Protein AF-A0A1E7WK08-F1 (afdb_monomer_lite)

pLDDT: mean 88.85, std 11.5, range [39.59, 97.56]

Organism: NCBI:txid762836

Sequence (72 aa):
MAVAEVGVVARLGWYAMVAPLGRGSHAALAALHAGGTFGAALDAAFAVDEQFDVAGQLQRWLELQLIVEIRT

Secondary structure (DSSP, 8-state):
-----EEEEEEETTEEEEEEE-HHHHHHHHHHHTT--HHHHHHHHHHH-TT--HHHHHHHHHHTTS------

Structure (mmCIF, N/CA/C/O backbone):
data_AF-A0A1E7WK08-F1
#
_entry.id   AF-A0A1E7WK08-F1
#
loop_
_atom_site.group_PDB
_atom_site.id
_atom_site.type_symbol
_atom_site.label_atom_id
_atom_site.label_alt_id
_atom_site.label_comp_id
_atom_site.label_asym_id
_atom_site.label_entity_id
_atom_site.label_seq_id
_atom_site.pdbx_PDB_ins_code
_atom_site.Cartn_x
_atom_site.Cartn_y
_atom_site.Cartn_z
_atom_site.occupancy
_atom_site.B_iso_or_equ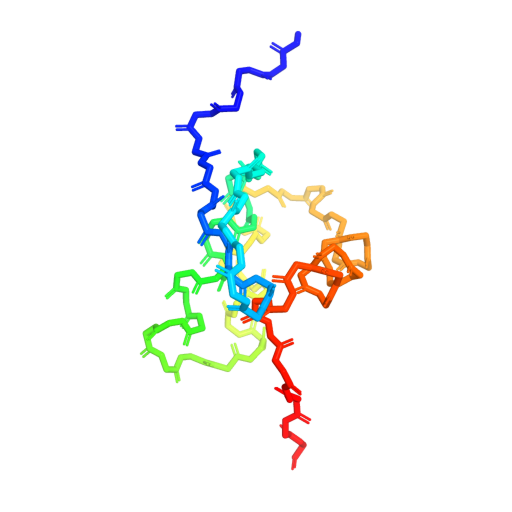iv
_atom_site.auth_seq_id
_atom_site.auth_comp_id
_atom_site.auth_asym_id
_atom_site.auth_atom_id
_atom_site.pdbx_PDB_model_num
ATOM 1 N N . MET A 1 1 ? 13.230 2.564 -20.613 1.00 39.59 1 MET A N 1
ATOM 2 C CA . MET A 1 1 ? 11.870 2.716 -20.052 1.00 39.59 1 MET A CA 1
ATOM 3 C C . MET A 1 1 ? 11.510 1.396 -19.396 1.00 39.59 1 MET A C 1
ATOM 5 O O . MET A 1 1 ? 11.486 0.400 -20.105 1.00 39.59 1 MET A O 1
ATOM 9 N N . ALA A 1 2 ? 11.343 1.347 -18.073 1.00 49.19 2 ALA A N 1
ATOM 10 C CA . ALA A 1 2 ? 10.947 0.113 -17.396 1.00 49.19 2 ALA A CA 1
ATOM 11 C C . ALA A 1 2 ? 9.500 -0.228 -17.787 1.00 49.19 2 ALA A C 1
ATOM 13 O O . ALA A 1 2 ? 8.605 0.599 -17.618 1.00 49.19 2 ALA A O 1
ATOM 14 N N . VAL A 1 3 ? 9.287 -1.412 -18.364 1.00 55.38 3 VAL A N 1
ATOM 15 C CA . VAL A 1 3 ? 7.947 -1.962 -18.595 1.00 55.38 3 VAL A CA 1
ATOM 16 C C . VAL A 1 3 ? 7.313 -2.183 -17.226 1.00 55.38 3 VAL A C 1
ATOM 18 O O . VAL A 1 3 ? 7.882 -2.877 -16.387 1.00 55.38 3 VAL A O 1
ATOM 21 N N . ALA A 1 4 ? 6.161 -1.565 -16.973 1.00 58.88 4 ALA A N 1
ATOM 22 C CA . ALA A 1 4 ? 5.379 -1.876 -15.785 1.00 58.88 4 ALA A CA 1
ATOM 23 C C . ALA A 1 4 ? 4.821 -3.300 -15.946 1.00 58.88 4 ALA A C 1
ATOM 25 O O . ALA A 1 4 ? 3.842 -3.503 -16.658 1.00 58.88 4 ALA A O 1
ATOM 26 N N . GLU A 1 5 ? 5.485 -4.292 -15.345 1.00 73.12 5 GLU A N 1
ATOM 27 C CA . GLU A 1 5 ? 5.077 -5.706 -15.421 1.00 73.12 5 GLU A CA 1
ATOM 28 C C . GLU A 1 5 ? 3.838 -6.010 -14.563 1.00 73.12 5 GLU A C 1
ATOM 30 O O . GLU A 1 5 ? 3.171 -7.020 -14.774 1.00 73.12 5 GLU A O 1
ATOM 35 N N . VAL A 1 6 ? 3.511 -5.135 -13.605 1.00 83.44 6 VAL A N 1
ATOM 36 C CA . VAL A 1 6 ? 2.390 -5.294 -12.673 1.00 83.44 6 VAL A CA 1
ATOM 37 C C . VAL A 1 6 ? 1.582 -3.999 -12.544 1.00 83.44 6 VAL A C 1
ATOM 39 O O . VAL A 1 6 ? 2.091 -2.890 -12.714 1.00 83.44 6 VAL A O 1
ATOM 42 N N . GLY A 1 7 ? 0.290 -4.143 -12.255 1.00 89.75 7 GLY A N 1
ATOM 43 C CA . GLY A 1 7 ? -0.648 -3.038 -12.074 1.00 89.75 7 GLY A CA 1
ATOM 44 C C . GLY A 1 7 ? -1.628 -3.329 -10.946 1.00 89.75 7 GLY A C 1
ATOM 45 O O . GLY A 1 7 ? -1.833 -4.482 -10.572 1.00 89.75 7 GLY A O 1
ATOM 46 N N . VAL A 1 8 ? -2.228 -2.275 -10.403 1.00 92.19 8 VAL A N 1
ATOM 47 C CA . VAL A 1 8 ? -3.261 -2.368 -9.370 1.00 92.19 8 VAL A CA 1
ATOM 48 C C . VAL A 1 8 ? -4.597 -1.913 -9.937 1.00 92.19 8 VAL A C 1
ATOM 50 O O . VAL A 1 8 ? -4.672 -0.906 -10.643 1.00 92.19 8 VAL A O 1
ATOM 53 N N . VAL A 1 9 ? -5.654 -2.657 -9.618 1.00 92.94 9 VAL A N 1
ATOM 54 C CA . VAL A 1 9 ? -7.034 -2.224 -9.841 1.00 92.94 9 VAL A CA 1
ATOM 55 C C . VAL A 1 9 ? -7.543 -1.645 -8.528 1.00 92.94 9 VAL A C 1
ATOM 57 O O . VAL A 1 9 ? -7.707 -2.377 -7.554 1.00 92.94 9 VAL A O 1
ATOM 60 N N . ALA A 1 10 ? -7.768 -0.336 -8.494 1.00 92.06 10 ALA A N 1
ATOM 61 C CA . ALA A 1 10 ? -8.269 0.374 -7.324 1.00 92.06 10 ALA A CA 1
ATOM 62 C C . ALA A 1 10 ? -9.748 0.743 -7.501 1.00 92.06 10 ALA A C 1
ATOM 64 O O . ALA A 1 10 ? -10.217 0.988 -8.617 1.00 92.06 10 ALA A O 1
ATOM 65 N N . ARG A 1 11 ? -10.488 0.790 -6.389 1.00 89.94 11 ARG A N 1
ATOM 66 C CA . ARG A 1 11 ? -11.909 1.163 -6.335 1.00 89.94 11 ARG A CA 1
ATOM 67 C C . ARG A 1 11 ? -12.080 2.377 -5.432 1.00 89.94 11 ARG A C 1
ATOM 69 O O . ARG A 1 11 ? -12.240 2.247 -4.224 1.00 89.94 11 ARG A O 1
ATOM 76 N N . LEU A 1 12 ? -12.068 3.552 -6.051 1.00 85.19 12 LEU A N 1
ATOM 77 C CA . LEU A 1 12 ? -12.298 4.834 -5.390 1.00 85.19 12 LEU A CA 1
ATOM 78 C C . LEU A 1 12 ? -13.809 5.075 -5.318 1.00 85.19 12 LEU A C 1
ATOM 80 O O . LEU A 1 12 ? -14.420 5.689 -6.194 1.00 85.19 12 LEU A O 1
ATOM 84 N N . GLY A 1 13 ? -14.450 4.494 -4.307 1.00 83.50 13 GLY A N 1
ATOM 85 C CA . GLY A 1 13 ? -15.906 4.483 -4.207 1.00 83.50 13 GLY A CA 1
ATOM 86 C C . GLY A 1 13 ? -16.551 3.606 -5.286 1.00 83.50 13 GLY A C 1
ATOM 87 O O . GLY A 1 13 ? -16.392 2.383 -5.281 1.00 83.50 13 GLY A O 1
ATOM 88 N N . TRP A 1 14 ? -17.331 4.211 -6.187 1.00 87.00 14 TRP A N 1
ATOM 89 C CA . TRP A 1 14 ? -18.168 3.477 -7.147 1.00 87.00 14 TRP A CA 1
ATOM 90 C C . TRP A 1 14 ? -17.506 3.217 -8.509 1.00 87.00 14 TRP A C 1
ATOM 92 O O . TRP A 1 14 ? -18.013 2.384 -9.260 1.00 87.00 14 TRP A O 1
ATOM 102 N N . TYR A 1 15 ? -16.379 3.862 -8.829 1.00 89.75 15 TYR A N 1
ATOM 103 C CA . TYR A 1 15 ? -15.651 3.637 -10.082 1.00 89.75 15 TYR A CA 1
ATOM 104 C C . TYR A 1 15 ? -14.340 2.876 -9.852 1.00 89.75 15 TYR A C 1
ATOM 106 O O . TYR A 1 15 ? -13.728 2.943 -8.784 1.00 89.75 15 TYR A O 1
ATOM 114 N N . ALA A 1 16 ? -13.932 2.109 -10.863 1.00 92.00 16 ALA A N 1
ATOM 115 C CA . ALA A 1 16 ? -12.670 1.383 -10.870 1.00 92.00 16 ALA A CA 1
ATOM 116 C C . ALA A 1 16 ? -11.634 2.137 -11.707 1.00 92.00 16 ALA A C 1
ATOM 118 O O . ALA A 1 16 ? -11.972 2.743 -12.725 1.00 92.00 16 ALA A O 1
ATOM 119 N N . MET A 1 17 ? -10.373 2.057 -11.302 1.00 92.81 17 MET A N 1
ATOM 120 C CA . MET A 1 17 ? -9.246 2.543 -12.087 1.00 92.81 17 MET A CA 1
ATOM 121 C C . MET A 1 17 ? -8.106 1.533 -12.078 1.00 92.81 17 MET A C 1
ATOM 123 O O . MET A 1 17 ? -7.964 0.753 -11.138 1.00 92.81 17 MET A O 1
ATOM 127 N N . VAL A 1 18 ? -7.279 1.575 -13.118 1.00 92.62 18 VAL A N 1
ATOM 128 C CA . VAL A 1 18 ? -6.052 0.784 -13.205 1.00 92.62 18 VAL A CA 1
ATOM 129 C C . VAL A 1 18 ? -4.869 1.736 -13.152 1.00 92.62 18 VAL A C 1
ATOM 131 O O . VAL A 1 18 ? -4.815 2.689 -13.929 1.00 92.62 18 VAL A O 1
ATOM 134 N N . ALA A 1 19 ? -3.932 1.481 -12.244 1.00 91.56 19 ALA A N 1
ATOM 135 C CA . ALA A 1 19 ? -2.698 2.246 -12.124 1.00 91.56 19 ALA A CA 1
ATOM 136 C C . ALA A 1 19 ? -1.479 1.314 -12.234 1.00 91.56 19 ALA A C 1
ATOM 138 O O . ALA A 1 19 ? -1.517 0.192 -11.719 1.00 91.56 19 ALA A O 1
ATOM 139 N N . PRO A 1 20 ? -0.391 1.747 -12.897 1.00 90.88 20 PRO A N 1
ATOM 140 C CA . PRO A 1 20 ? 0.842 0.974 -12.935 1.00 90.88 20 PRO A CA 1
ATOM 141 C C . PRO A 1 20 ? 1.430 0.854 -11.528 1.00 90.88 20 PRO A C 1
ATOM 143 O O . PRO A 1 20 ? 1.430 1.817 -10.756 1.00 90.88 20 PRO A O 1
ATOM 146 N N . LEU A 1 21 ? 1.960 -0.324 -11.209 1.00 90.12 21 LEU A N 1
ATOM 147 C CA . LEU A 1 21 ? 2.577 -0.608 -9.922 1.00 90.12 21 LEU A CA 1
ATOM 148 C C . LEU A 1 21 ? 4.037 -1.016 -10.141 1.00 90.12 21 LEU A C 1
ATOM 150 O O . LEU A 1 21 ? 4.357 -1.809 -11.021 1.00 90.12 21 LEU A O 1
ATOM 154 N N . GLY A 1 22 ? 4.944 -0.446 -9.351 1.00 90.44 22 GLY A N 1
ATOM 155 C CA . GLY A 1 22 ? 6.343 -0.872 -9.352 1.00 90.44 22 GLY A CA 1
ATOM 156 C C . GLY A 1 22 ? 6.508 -2.226 -8.661 1.00 90.44 22 GLY A C 1
ATOM 157 O O . GLY A 1 22 ? 5.699 -2.592 -7.809 1.00 9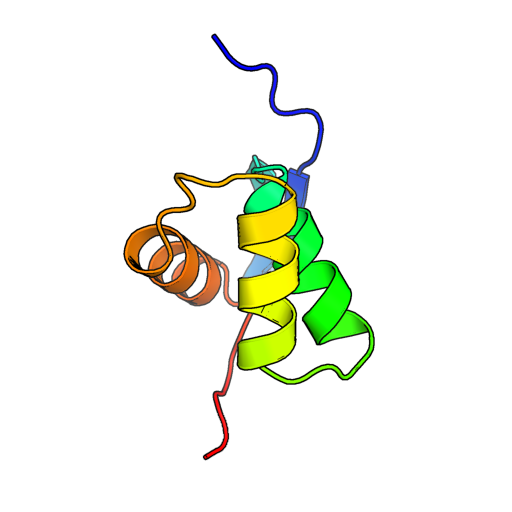0.44 22 GLY A O 1
ATOM 158 N N . ARG A 1 23 ? 7.584 -2.954 -8.980 1.00 92.00 23 ARG A N 1
ATOM 159 C CA . ARG A 1 23 ? 7.874 -4.265 -8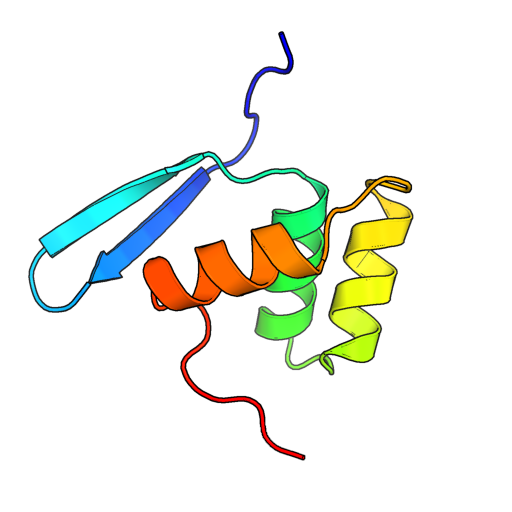.370 1.00 92.00 23 ARG A CA 1
ATOM 160 C C . ARG A 1 23 ? 8.073 -4.167 -6.851 1.00 92.00 23 ARG A C 1
ATOM 162 O O . ARG A 1 23 ? 7.518 -4.994 -6.134 1.00 92.00 23 ARG A O 1
ATOM 169 N N . GLY A 1 24 ? 8.761 -3.124 -6.371 1.00 94.44 24 GLY A N 1
ATOM 170 C CA . GLY A 1 24 ? 8.894 -2.836 -4.937 1.00 94.44 24 GLY A CA 1
ATOM 171 C C . GLY A 1 24 ? 7.536 -2.619 -4.261 1.00 94.44 24 GLY A C 1
ATOM 172 O O . GLY A 1 24 ? 7.229 -3.266 -3.265 1.00 94.44 24 GLY A O 1
ATOM 173 N N . SER A 1 25 ? 6.655 -1.810 -4.864 1.00 94.44 25 SER A N 1
ATOM 174 C CA . SER A 1 25 ? 5.318 -1.578 -4.297 1.00 94.44 25 SER A CA 1
ATOM 175 C C . SER A 1 25 ? 4.444 -2.821 -4.316 1.00 94.44 25 SER A C 1
ATOM 177 O O . SER A 1 25 ? 3.679 -3.042 -3.383 1.00 94.44 25 SER A O 1
ATOM 179 N N . HIS A 1 26 ? 4.554 -3.644 -5.357 1.00 95.00 26 HIS A N 1
ATOM 180 C CA . HIS A 1 26 ? 3.867 -4.926 -5.405 1.00 95.00 26 HIS A CA 1
ATOM 181 C C . HIS A 1 26 ? 4.322 -5.849 -4.267 1.00 95.00 26 HIS A C 1
ATOM 183 O O . HIS A 1 26 ? 3.476 -6.415 -3.581 1.00 95.00 26 HIS A O 1
ATOM 189 N N . ALA A 1 27 ? 5.632 -5.963 -4.024 1.00 95.62 27 ALA A N 1
ATOM 190 C CA . ALA A 1 27 ? 6.164 -6.760 -2.919 1.00 95.62 27 ALA A CA 1
ATOM 191 C C . ALA A 1 27 ? 5.687 -6.243 -1.550 1.00 95.62 27 ALA A C 1
ATOM 193 O O . ALA A 1 27 ? 5.218 -7.032 -0.729 1.00 95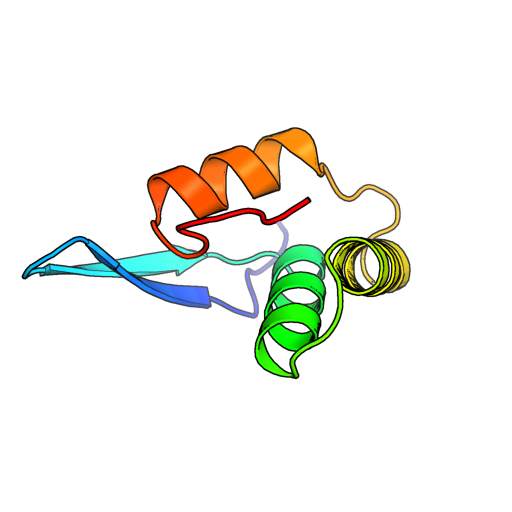.62 27 ALA A O 1
ATOM 194 N N . ALA A 1 28 ? 5.719 -4.923 -1.338 1.00 95.94 28 ALA A N 1
ATOM 195 C CA . ALA A 1 28 ? 5.241 -4.296 -0.108 1.00 95.94 28 ALA A CA 1
ATOM 196 C C . ALA A 1 28 ? 3.759 -4.599 0.156 1.00 95.94 28 ALA A C 1
ATOM 198 O O . ALA A 1 28 ? 3.383 -5.094 1.219 1.00 95.94 28 ALA A O 1
ATOM 199 N N . LEU A 1 29 ? 2.906 -4.337 -0.838 1.00 94.75 29 LEU A N 1
ATOM 200 C CA . LEU A 1 29 ? 1.464 -4.538 -0.723 1.00 94.75 29 LEU A CA 1
ATOM 201 C C . LEU A 1 29 ? 1.107 -6.023 -0.581 1.00 94.75 29 LEU A C 1
ATOM 203 O O . LEU A 1 29 ? 0.171 -6.347 0.145 1.00 94.75 29 LEU A O 1
ATOM 207 N N . ALA A 1 30 ? 1.865 -6.929 -1.205 1.00 94.81 30 ALA A N 1
ATOM 208 C CA . ALA A 1 30 ? 1.696 -8.368 -1.017 1.00 94.81 30 ALA A CA 1
ATOM 209 C C . ALA A 1 30 ? 2.008 -8.799 0.428 1.00 94.81 30 ALA A C 1
ATOM 211 O O . ALA A 1 30 ? 1.255 -9.584 1.005 1.00 94.81 30 ALA A O 1
ATOM 212 N N . ALA A 1 31 ? 3.066 -8.254 1.039 1.00 96.06 31 ALA A N 1
ATOM 213 C CA . ALA A 1 31 ? 3.395 -8.520 2.439 1.00 96.06 31 ALA A CA 1
ATOM 214 C C . ALA A 1 31 ? 2.309 -7.995 3.396 1.00 96.06 31 ALA A C 1
ATOM 216 O O . ALA A 1 31 ? 1.909 -8.704 4.321 1.00 96.06 31 ALA A O 1
ATOM 217 N N . LEU A 1 32 ? 1.775 -6.793 3.143 1.00 93.56 32 LEU A N 1
ATOM 218 C CA . LEU A 1 32 ? 0.646 -6.247 3.908 1.00 93.56 32 LEU A CA 1
ATOM 219 C C . LEU A 1 32 ? -0.623 -7.089 3.734 1.00 93.56 32 LEU A C 1
ATOM 221 O O . LEU A 1 32 ? -1.304 -7.386 4.712 1.00 93.56 32 LEU A O 1
ATOM 225 N N . HIS A 1 33 ? -0.927 -7.520 2.507 1.00 92.44 33 HIS A N 1
ATOM 226 C CA . HIS A 1 33 ? -2.075 -8.383 2.225 1.00 92.44 33 HIS A CA 1
ATOM 227 C C . HIS A 1 33 ? -1.989 -9.726 2.963 1.00 92.44 33 HIS A C 1
ATOM 229 O O . HIS A 1 33 ? -3.007 -10.250 3.408 1.00 92.44 33 HIS A O 1
ATOM 235 N N . ALA A 1 34 ? -0.777 -10.255 3.154 1.00 95.06 34 ALA A N 1
ATOM 236 C CA . ALA A 1 34 ? -0.527 -11.461 3.940 1.00 95.06 34 ALA A CA 1
ATOM 237 C C . ALA A 1 34 ? -0.641 -11.254 5.469 1.00 95.06 34 ALA A C 1
ATOM 239 O O . ALA A 1 34 ? -0.412 -12.195 6.227 1.00 95.06 34 ALA A O 1
ATOM 240 N N . GLY A 1 35 ? -0.987 -10.048 5.939 1.00 93.12 35 GLY A N 1
ATOM 241 C CA . GLY A 1 35 ? -1.090 -9.710 7.363 1.00 93.12 35 GLY A CA 1
ATOM 242 C C . GLY A 1 35 ? 0.236 -9.301 8.010 1.00 93.12 35 GLY A C 1
ATOM 243 O O . GLY A 1 35 ? 0.331 -9.264 9.237 1.00 93.12 35 GLY A O 1
ATOM 244 N N . GLY A 1 36 ? 1.265 -9.014 7.208 1.00 93.50 36 GLY A N 1
ATOM 245 C CA . GLY A 1 36 ? 2.546 -8.504 7.687 1.00 93.50 36 GLY A CA 1
ATOM 246 C C . GLY A 1 36 ? 2.455 -7.086 8.256 1.00 93.50 36 GLY A C 1
ATOM 247 O O . GLY A 1 36 ? 1.486 -6.356 8.047 1.00 93.50 36 GLY A O 1
ATOM 248 N N . THR A 1 37 ? 3.499 -6.677 8.977 1.00 93.62 37 THR A N 1
ATOM 249 C CA . THR A 1 37 ? 3.623 -5.304 9.482 1.00 93.62 37 THR A CA 1
ATOM 250 C C . THR A 1 37 ? 4.086 -4.352 8.382 1.00 93.62 37 THR A C 1
ATOM 252 O O . THR A 1 37 ? 4.626 -4.771 7.356 1.00 93.62 37 THR A O 1
ATOM 255 N N . PHE A 1 38 ? 3.951 -3.045 8.623 1.00 91.69 38 PHE A N 1
ATOM 256 C CA . PHE A 1 38 ? 4.508 -2.039 7.717 1.00 91.69 38 PHE A CA 1
ATOM 257 C C . PHE A 1 38 ? 6.029 -2.181 7.555 1.00 91.69 38 PHE A C 1
ATOM 259 O O . PHE A 1 38 ? 6.530 -2.070 6.444 1.00 91.69 38 PHE A O 1
ATOM 266 N N . GLY A 1 39 ? 6.756 -2.523 8.627 1.00 93.88 39 GLY A N 1
ATOM 267 C CA . GLY A 1 39 ? 8.192 -2.815 8.549 1.00 93.88 39 GLY A CA 1
ATOM 268 C C . GLY A 1 39 ? 8.505 -3.978 7.602 1.00 93.88 39 GLY A C 1
ATOM 269 O O . GLY A 1 39 ? 9.305 -3.814 6.688 1.00 93.88 39 GLY A O 1
ATOM 270 N N . ALA A 1 40 ? 7.790 -5.103 7.731 1.00 96.25 40 ALA A N 1
ATOM 271 C CA . ALA A 1 40 ? 7.964 -6.252 6.837 1.00 96.25 40 ALA A CA 1
ATOM 272 C C . ALA A 1 40 ? 7.643 -5.916 5.368 1.00 96.25 40 ALA A C 1
ATOM 274 O O . ALA A 1 40 ? 8.258 -6.457 4.451 1.00 96.25 40 ALA A O 1
ATOM 275 N N . ALA A 1 41 ? 6.693 -5.008 5.135 1.00 95.75 41 ALA A N 1
ATOM 276 C CA . ALA A 1 41 ? 6.380 -4.517 3.800 1.00 95.75 41 A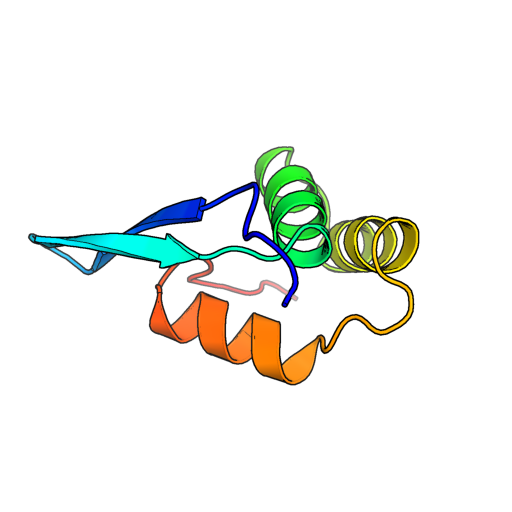LA A CA 1
ATOM 277 C C . ALA A 1 41 ? 7.512 -3.669 3.203 1.00 95.75 41 ALA A C 1
ATOM 279 O O . ALA A 1 41 ? 7.817 -3.819 2.021 1.00 95.75 41 ALA A O 1
ATOM 280 N N . LEU A 1 42 ? 8.154 -2.814 4.007 1.00 95.88 42 LEU A N 1
ATOM 281 C CA . LEU A 1 42 ? 9.321 -2.046 3.569 1.00 95.88 42 LEU A CA 1
ATOM 282 C C . LEU A 1 42 ? 10.512 -2.961 3.281 1.00 95.88 42 LEU A C 1
ATOM 284 O O . LEU A 1 42 ? 11.127 -2.819 2.228 1.00 95.88 42 LEU A O 1
ATOM 288 N N . ASP A 1 43 ? 10.780 -3.942 4.144 1.00 97.56 43 ASP A N 1
ATOM 289 C CA . ASP A 1 43 ? 11.843 -4.928 3.921 1.00 97.56 43 ASP A CA 1
ATOM 290 C C . ASP A 1 43 ? 11.631 -5.682 2.598 1.00 97.56 43 ASP A C 1
ATOM 292 O O . ASP A 1 43 ? 12.555 -5.820 1.796 1.00 97.56 43 ASP A O 1
ATOM 296 N N . ALA A 1 44 ? 10.394 -6.112 2.321 1.00 97.44 44 ALA A N 1
ATOM 297 C CA . ALA A 1 44 ? 10.041 -6.773 1.066 1.00 97.44 44 ALA A CA 1
ATOM 298 C C . ALA A 1 44 ? 10.196 -5.852 -0.157 1.00 97.44 44 ALA A C 1
ATOM 300 O O . ALA A 1 44 ? 10.624 -6.310 -1.218 1.00 97.44 44 ALA A O 1
ATOM 301 N N . ALA A 1 45 ? 9.862 -4.565 -0.025 1.00 96.31 45 ALA A N 1
ATOM 302 C CA . ALA A 1 45 ? 10.041 -3.582 -1.089 1.00 96.31 45 ALA A CA 1
ATOM 303 C C . ALA A 1 45 ? 11.524 -3.376 -1.412 1.00 96.31 45 ALA A C 1
ATOM 305 O O . ALA A 1 45 ? 11.921 -3.525 -2.567 1.00 96.31 45 ALA A O 1
ATOM 306 N N . PHE A 1 46 ? 12.338 -3.106 -0.386 1.00 96.69 46 PHE A N 1
ATOM 307 C CA . PHE A 1 46 ? 13.772 -2.852 -0.518 1.00 96.69 46 PHE A CA 1
ATOM 308 C C . PHE A 1 46 ? 14.554 -4.077 -0.995 1.00 96.69 46 PHE A C 1
ATOM 310 O O . PHE A 1 46 ? 15.526 -3.931 -1.731 1.00 96.69 46 PHE A O 1
ATOM 317 N N . ALA A 1 47 ? 14.109 -5.291 -0.652 1.00 97.12 47 ALA A N 1
ATOM 318 C CA . ALA A 1 47 ? 14.702 -6.523 -1.170 1.00 97.12 47 ALA A CA 1
ATOM 319 C C . ALA A 1 47 ? 14.560 -6.669 -2.699 1.00 97.12 47 ALA A C 1
ATOM 321 O O . ALA A 1 47 ? 15.342 -7.384 -3.325 1.00 97.12 47 ALA A O 1
ATOM 322 N N . VAL A 1 48 ? 13.558 -6.020 -3.302 1.00 94.69 48 VAL A N 1
ATOM 323 C CA . VAL A 1 48 ? 13.295 -6.056 -4.751 1.00 94.69 48 VAL A CA 1
ATOM 324 C C . VAL A 1 48 ? 13.791 -4.791 -5.453 1.00 94.69 48 VAL A C 1
ATOM 326 O O . VAL A 1 48 ? 14.205 -4.857 -6.610 1.00 94.69 48 VAL A O 1
ATOM 329 N N . ASP A 1 49 ? 13.723 -3.651 -4.777 1.00 94.12 49 ASP A N 1
ATOM 330 C CA . ASP A 1 49 ? 14.088 -2.335 -5.287 1.00 94.12 49 ASP A CA 1
ATOM 331 C C . ASP A 1 49 ? 14.836 -1.555 -4.198 1.00 94.12 49 ASP A C 1
ATOM 333 O O . ASP A 1 49 ? 14.236 -0.955 -3.312 1.00 94.12 49 ASP A O 1
ATOM 337 N N . GLU A 1 50 ? 16.167 -1.560 -4.251 1.00 93.50 50 GLU A N 1
ATOM 338 C CA . GLU A 1 50 ? 17.007 -0.883 -3.252 1.00 93.50 50 GLU A CA 1
ATOM 339 C C . GLU A 1 50 ? 16.788 0.643 -3.233 1.00 93.50 50 GLU A C 1
ATOM 341 O O . GLU A 1 50 ? 16.983 1.294 -2.209 1.00 93.50 50 GLU A O 1
ATOM 346 N N . GLN A 1 51 ? 16.335 1.223 -4.349 1.00 93.88 51 GLN A N 1
ATOM 347 C CA . GLN A 1 51 ? 16.070 2.658 -4.493 1.00 93.88 51 GLN A CA 1
ATOM 348 C C . GLN A 1 51 ? 14.593 3.005 -4.260 1.00 93.88 51 GLN A C 1
ATOM 350 O O . GLN A 1 51 ? 14.116 4.047 -4.716 1.00 93.88 51 GLN A O 1
ATOM 355 N N . PHE A 1 52 ? 13.858 2.138 -3.562 1.00 94.31 52 PHE A N 1
ATOM 356 C CA . PHE A 1 52 ? 12.430 2.299 -3.341 1.00 94.31 52 PHE A CA 1
ATOM 357 C C . PHE A 1 52 ? 12.091 3.620 -2.625 1.00 94.31 52 PHE A C 1
ATOM 359 O O . PHE A 1 52 ? 12.429 3.838 -1.460 1.00 94.31 52 PHE A O 1
ATOM 366 N N . ASP A 1 53 ? 11.371 4.503 -3.324 1.00 94.94 53 ASP A N 1
ATOM 367 C CA . ASP A 1 53 ? 10.866 5.766 -2.776 1.00 94.94 53 ASP A CA 1
ATOM 368 C C . ASP A 1 53 ? 9.644 5.523 -1.881 1.00 94.94 53 ASP A C 1
ATOM 370 O O . ASP A 1 53 ? 8.492 5.558 -2.322 1.00 94.94 53 ASP A O 1
ATOM 374 N N . VAL A 1 54 ? 9.901 5.279 -0.597 1.00 94.00 54 VAL A N 1
ATOM 375 C CA . VAL A 1 54 ? 8.858 5.012 0.403 1.00 94.00 54 VAL A CA 1
ATOM 376 C C . VAL A 1 54 ? 7.834 6.145 0.475 1.00 94.00 54 VAL A C 1
ATOM 378 O O . VAL A 1 54 ? 6.633 5.882 0.534 1.00 94.00 54 VAL A O 1
ATOM 381 N N . ALA A 1 55 ? 8.287 7.402 0.468 1.00 93.81 55 ALA A N 1
ATOM 382 C CA . ALA A 1 55 ? 7.412 8.554 0.660 1.00 93.81 55 ALA A CA 1
ATOM 383 C C . ALA A 1 55 ? 6.471 8.741 -0.537 1.00 93.81 55 ALA A C 1
ATOM 385 O O . ALA A 1 55 ? 5.254 8.843 -0.355 1.00 93.81 55 ALA A O 1
ATOM 386 N N . GLY A 1 56 ? 7.012 8.709 -1.759 1.00 94.56 56 GLY A N 1
ATOM 387 C CA . GLY A 1 56 ? 6.210 8.825 -2.975 1.00 94.56 56 GLY A CA 1
ATOM 388 C C . GLY A 1 56 ? 5.242 7.655 -3.162 1.00 94.56 56 GLY A C 1
ATOM 389 O O . GLY A 1 56 ? 4.106 7.849 -3.604 1.00 94.56 56 GLY A O 1
ATOM 390 N N . GLN A 1 57 ? 5.642 6.437 -2.783 1.00 93.56 57 GLN A N 1
ATOM 391 C CA . GLN A 1 57 ? 4.770 5.263 -2.882 1.00 93.56 57 GLN A CA 1
ATOM 392 C C . GLN A 1 57 ? 3.665 5.278 -1.831 1.00 93.56 57 GLN A C 1
ATOM 394 O O . GLN A 1 57 ? 2.516 5.004 -2.175 1.00 93.56 57 GLN A O 1
ATOM 399 N N . LEU A 1 58 ? 3.963 5.672 -0.590 1.00 92.88 58 LEU A N 1
ATOM 400 C CA . LEU A 1 58 ? 2.945 5.812 0.449 1.00 92.88 58 LEU A CA 1
ATOM 401 C C . LEU A 1 58 ? 1.901 6.867 0.070 1.00 92.88 58 LEU A C 1
ATOM 403 O O . LEU A 1 58 ? 0.704 6.600 0.176 1.00 92.88 58 LEU A O 1
ATOM 407 N N . GLN A 1 59 ? 2.333 8.029 -0.435 1.00 93.12 59 GLN A N 1
ATOM 408 C CA . GLN A 1 59 ? 1.416 9.050 -0.942 1.00 93.12 59 GLN A CA 1
ATOM 409 C C . GLN A 1 59 ? 0.508 8.477 -2.039 1.00 93.12 59 GLN A C 1
ATOM 411 O O . GLN A 1 59 ? -0.714 8.600 -1.958 1.00 93.12 59 GLN A O 1
ATOM 416 N N . ARG A 1 60 ? 1.085 7.781 -3.025 1.00 92.94 60 ARG A N 1
ATOM 417 C CA . ARG A 1 60 ? 0.319 7.155 -4.109 1.00 92.94 60 ARG A CA 1
ATOM 418 C C . ARG A 1 60 ? -0.675 6.107 -3.598 1.00 92.94 60 ARG A C 1
ATOM 420 O O . ARG A 1 60 ? -1.783 6.013 -4.120 1.00 92.94 60 ARG A O 1
ATOM 427 N N . TRP A 1 61 ? -0.311 5.305 -2.599 1.00 93.31 61 TRP A N 1
ATOM 428 C CA . TRP A 1 61 ? -1.218 4.310 -2.018 1.00 93.31 61 TRP A CA 1
ATOM 429 C C . TRP A 1 61 ? -2.411 4.949 -1.313 1.00 93.31 61 TRP A C 1
ATOM 431 O O . TRP A 1 61 ? -3.518 4.424 -1.423 1.00 93.31 61 TRP A O 1
ATOM 441 N N . LEU A 1 62 ? -2.206 6.081 -0.638 1.00 91.94 62 LEU A N 1
ATOM 442 C CA . LEU A 1 62 ? -3.279 6.854 -0.011 1.00 91.94 62 LEU A CA 1
ATOM 443 C C . LEU A 1 62 ? -4.202 7.485 -1.063 1.00 91.94 62 LEU A C 1
ATOM 445 O O . LEU A 1 62 ? -5.421 7.376 -0.949 1.00 91.94 62 LEU A O 1
ATOM 449 N N . GLU A 1 63 ? -3.639 8.075 -2.122 1.00 91.31 63 GLU A N 1
ATOM 450 C CA . GLU A 1 63 ? -4.402 8.640 -3.249 1.00 91.31 63 GLU A CA 1
ATOM 451 C C . GLU A 1 63 ? -5.264 7.583 -3.955 1.00 91.31 63 GLU A C 1
ATOM 453 O O . GLU A 1 63 ? -6.397 7.859 -4.344 1.00 91.31 63 GLU A O 1
ATOM 458 N N . LEU A 1 64 ? -4.748 6.356 -4.082 1.00 92.25 64 LEU A N 1
ATOM 459 C CA . LEU A 1 64 ? -5.457 5.207 -4.650 1.00 92.25 64 LEU A CA 1
ATOM 460 C C . LEU A 1 64 ? -6.345 4.461 -3.634 1.00 92.25 64 LEU A C 1
AT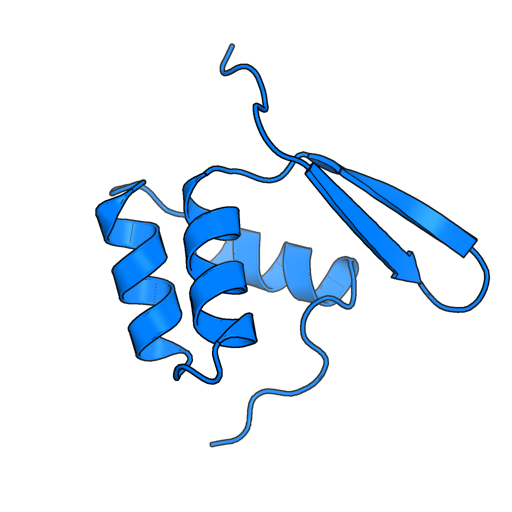OM 462 O O . LEU A 1 64 ? -6.973 3.470 -4.006 1.00 92.25 64 LEU A O 1
ATOM 466 N N . GLN A 1 65 ? -6.398 4.905 -2.372 1.00 91.69 65 GLN A N 1
ATOM 467 C CA . GLN A 1 65 ? -7.118 4.254 -1.266 1.00 91.69 65 GLN A CA 1
ATOM 468 C C . GLN A 1 65 ? -6.765 2.765 -1.070 1.00 91.69 65 GLN A C 1
ATOM 470 O O . GLN A 1 65 ? -7.606 1.960 -0.671 1.00 91.69 65 GLN A O 1
ATOM 475 N N . LEU A 1 66 ? -5.512 2.383 -1.337 1.00 91.06 66 LEU A N 1
ATOM 476 C CA . LEU A 1 66 ? -5.016 1.015 -1.121 1.00 91.06 66 LEU A CA 1
ATOM 477 C C . LEU A 1 66 ? -4.744 0.731 0.359 1.00 91.06 66 LEU A C 1
ATOM 479 O O . LEU A 1 66 ? -4.853 -0.406 0.809 1.00 91.06 66 LEU A O 1
ATOM 483 N N . ILE A 1 67 ? -4.391 1.777 1.106 1.00 88.69 67 ILE A N 1
ATOM 484 C CA . ILE A 1 67 ? -4.227 1.763 2.557 1.00 88.69 67 ILE A CA 1
ATOM 485 C C . ILE A 1 67 ? -5.150 2.842 3.112 1.00 88.69 67 ILE A C 1
ATOM 487 O O . ILE A 1 67 ? -5.123 3.980 2.646 1.00 88.69 67 ILE A O 1
ATOM 491 N N . VAL A 1 68 ? -5.976 2.482 4.092 1.00 81.69 68 VAL A N 1
ATOM 492 C CA . VAL A 1 68 ? -6.967 3.391 4.697 1.00 81.69 68 VAL A CA 1
ATOM 493 C C . VAL A 1 68 ? -6.630 3.770 6.136 1.00 81.69 68 VAL A C 1
ATOM 495 O O . VAL A 1 68 ? -7.157 4.748 6.654 1.00 81.69 68 VAL A O 1
ATOM 498 N N . GLU A 1 69 ? -5.750 3.009 6.786 1.00 80.38 69 GLU A N 1
ATOM 499 C CA . GLU A 1 69 ? -5.378 3.204 8.181 1.00 80.38 69 GLU A CA 1
ATOM 500 C C . GLU A 1 69 ? -3.977 2.630 8.429 1.00 80.38 69 GLU A C 1
ATOM 502 O O . GLU A 1 69 ? -3.651 1.549 7.936 1.00 80.38 69 GLU A O 1
ATOM 507 N N . ILE A 1 70 ? -3.162 3.334 9.216 1.00 71.56 70 ILE A N 1
ATOM 508 C CA . ILE A 1 70 ? -1.930 2.800 9.802 1.00 71.56 70 ILE A CA 1
ATOM 509 C C . ILE A 1 70 ? -2.145 2.805 11.311 1.00 71.56 70 ILE A C 1
ATOM 511 O O . ILE A 1 70 ? -2.263 3.870 11.914 1.00 71.56 70 ILE A O 1
ATOM 515 N N . ARG A 1 71 ? -2.230 1.617 11.911 1.00 68.31 71 ARG A N 1
ATOM 516 C CA . ARG A 1 71 ? -2.331 1.476 13.366 1.00 68.31 71 ARG A CA 1
ATOM 517 C C . ARG A 1 71 ? -0.935 1.418 13.965 1.00 68.31 71 ARG A C 1
ATOM 519 O O . ARG A 1 71 ? -0.135 0.575 13.563 1.00 68.31 71 ARG A O 1
ATOM 526 N N . THR A 1 72 ? -0.674 2.328 14.895 1.00 59.44 72 THR A N 1
ATOM 527 C CA . THR A 1 72 ? 0.463 2.289 15.824 1.00 59.44 72 THR A CA 1
ATOM 528 C C . THR A 1 72 ? 0.163 1.402 17.014 1.00 59.44 72 THR A C 1
ATOM 530 O O . THR A 1 72 ? -0.982 1.496 17.514 1.00 59.44 72 THR A O 1
#

Foldseek 3Di:
DDDLPDWDWFPPDPDIDIDRDDPLLVQLLVCVVVVHANVNSNVSSCVVPVPDPPVVSVVVCVVRVVDDDHDD

Radius of gyration: 12.1 Å; chains: 1; bounding box: 35×20×36 Å